Protein AF-A0A8R1IPW2-F1 (afdb_monomer_lite)

Organism: Caenorhabditis japonica (NCBI:txid281687)

Sequence (72 aa):
MAKSVSGLESHRTYVGGARTTSQVRASNANQKFAQLEAAWKSIPMTVVKTLLDSMPRRCQAVINAKGYPTTC

Secondary structure (DSSP, 8-state):
--------------------S-SS--SSHHHHHHHHHHHHHHS-HHHHHHHHHHHHHHHHHHHHTTT-----

Structure (mmCIF, N/CA/C/O backbone):
data_AF-A0A8R1IPW2-F1
#
_entry.id   AF-A0A8R1IPW2-F1
#
loop_
_atom_site.group_PDB
_atom_site.id
_atom_site.type_symbol
_atom_site.label_atom_id
_atom_site.label_alt_id
_atom_site.label_comp_id
_atom_site.label_asym_id
_atom_site.label_entity_id
_atom_site.label_seq_id
_atom_site.pdbx_PDB_ins_code
_atom_site.Cartn_x
_atom_site.Cartn_y
_atom_site.Cartn_z
_atom_site.occupancy
_atom_site.B_iso_or_equiv
_atom_site.auth_seq_id
_atom_site.auth_comp_id
_atom_site.auth_asym_id
_atom_site.auth_atom_id
_atom_site.pdbx_PDB_model_num
ATOM 1 N N . MET A 1 1 ? -20.704 -26.373 -38.746 1.00 42.41 1 MET A N 1
ATOM 2 C CA . MET A 1 1 ? -20.699 -27.080 -37.447 1.00 42.41 1 MET A CA 1
ATOM 3 C C . MET A 1 1 ? -19.304 -26.960 -36.855 1.00 42.41 1 MET A C 1
ATOM 5 O O . MET A 1 1 ? -18.414 -27.678 -37.281 1.00 42.41 1 MET A O 1
ATOM 9 N N . ALA A 1 2 ? -19.086 -26.012 -35.948 1.00 41.22 2 ALA A N 1
ATOM 10 C CA . ALA A 1 2 ? -17.824 -25.873 -35.224 1.00 41.22 2 ALA A CA 1
ATOM 11 C C . ALA A 1 2 ? -18.144 -25.931 -33.728 1.00 41.22 2 ALA A C 1
ATOM 13 O O . ALA A 1 2 ? -19.081 -25.281 -33.268 1.00 41.22 2 ALA A O 1
ATOM 14 N N . LYS A 1 3 ? -17.447 -26.824 -33.025 1.00 47.59 3 LYS A N 1
ATOM 15 C CA . LYS A 1 3 ? -17.744 -27.261 -31.659 1.00 47.59 3 LYS A CA 1
ATOM 16 C C . LYS A 1 3 ? -17.371 -26.177 -30.642 1.00 47.59 3 LYS A C 1
ATOM 18 O O . LYS A 1 3 ? -16.308 -25.574 -30.741 1.00 47.59 3 LYS A O 1
ATOM 23 N N . SER A 1 4 ? -18.254 -25.993 -29.662 1.00 44.31 4 SER A N 1
ATOM 24 C CA . SER A 1 4 ? -18.052 -25.185 -28.456 1.00 44.31 4 SER A CA 1
ATOM 25 C C . SER A 1 4 ? -16.849 -25.692 -27.658 1.00 44.31 4 SER A C 1
ATOM 27 O O . SER A 1 4 ? -16.793 -26.878 -27.334 1.00 44.31 4 SER A O 1
ATOM 29 N N . VAL A 1 5 ? -15.926 -24.800 -27.299 1.00 47.19 5 VAL A N 1
ATOM 30 C CA . VAL A 1 5 ? -14.931 -25.053 -26.248 1.00 47.19 5 VAL A CA 1
ATOM 31 C C . VAL A 1 5 ? -15.455 -24.400 -24.976 1.00 47.19 5 VAL A C 1
ATOM 33 O O . VAL A 1 5 ? -15.405 -23.185 -24.806 1.00 47.19 5 VAL A O 1
ATOM 36 N N . SER A 1 6 ? -16.029 -25.226 -24.109 1.00 46.38 6 SER A N 1
ATOM 37 C CA . SER A 1 6 ? -16.424 -24.871 -22.751 1.00 46.38 6 SER A CA 1
ATOM 38 C C . SER A 1 6 ? -15.196 -24.878 -21.847 1.00 46.38 6 SER A C 1
ATOM 40 O O . SER A 1 6 ? -14.536 -25.910 -21.731 1.00 46.38 6 SER A O 1
ATOM 42 N N . GLY A 1 7 ? -14.929 -23.761 -21.175 1.00 52.03 7 GLY A N 1
ATOM 43 C CA . GLY A 1 7 ? -13.970 -23.725 -20.072 1.00 52.03 7 GLY A CA 1
ATOM 44 C C . GLY A 1 7 ? -12.849 -22.718 -20.262 1.00 52.03 7 GLY A C 1
ATOM 45 O O . GLY A 1 7 ? -11.702 -23.090 -20.473 1.00 52.03 7 GLY A O 1
ATOM 46 N N . LEU A 1 8 ? -13.178 -21.439 -20.112 1.00 45.12 8 LEU A N 1
ATOM 47 C CA . LEU A 1 8 ? -12.269 -20.503 -19.462 1.00 45.12 8 LEU A CA 1
ATOM 48 C C . LEU A 1 8 ? -13.115 -19.376 -18.871 1.00 45.12 8 LEU A C 1
ATOM 50 O O . LEU A 1 8 ? -13.186 -18.269 -19.403 1.00 45.12 8 LEU A O 1
ATOM 54 N N . GLU A 1 9 ? -13.824 -19.683 -17.784 1.00 43.03 9 GLU A N 1
ATOM 55 C CA . GLU A 1 9 ? -14.355 -18.627 -16.932 1.00 43.03 9 GLU A CA 1
ATOM 56 C C . GLU A 1 9 ? -13.155 -17.858 -16.388 1.00 43.03 9 GLU A C 1
ATOM 58 O O . GLU A 1 9 ? -12.436 -18.295 -15.489 1.00 43.03 9 GLU A O 1
ATOM 63 N N . SER A 1 10 ? -12.891 -16.721 -17.025 1.00 42.12 10 SER A N 1
ATOM 64 C CA . SER A 1 10 ? -11.966 -15.710 -16.558 1.00 42.12 10 SER A CA 1
ATOM 65 C C . SER A 1 10 ? -12.503 -15.200 -15.224 1.00 42.12 10 SER A C 1
ATOM 67 O O . SER A 1 10 ? -13.190 -14.179 -15.174 1.00 42.12 10 SER A O 1
ATOM 69 N N . HIS A 1 11 ? -12.160 -15.894 -14.138 1.00 42.88 11 HIS A N 1
ATOM 70 C CA . HIS A 1 11 ? -12.220 -15.391 -12.772 1.00 42.88 11 HIS A CA 1
ATOM 71 C C . HIS A 1 11 ? -11.206 -14.250 -12.632 1.00 42.88 11 HIS A C 1
ATOM 73 O O . HIS A 1 11 ? -10.202 -14.321 -11.929 1.00 42.88 11 HIS A O 1
ATOM 79 N N . ARG A 1 12 ? -11.482 -13.147 -13.328 1.00 36.25 12 ARG A N 1
ATOM 80 C CA . ARG A 1 12 ? -10.943 -11.839 -13.007 1.00 36.25 12 ARG A CA 1
ATOM 81 C C . ARG A 1 12 ? -11.742 -11.372 -11.802 1.00 36.25 12 ARG A C 1
ATOM 83 O O . ARG A 1 12 ? -12.656 -10.560 -11.919 1.00 36.25 12 ARG A O 1
ATOM 90 N N . THR A 1 13 ? -11.430 -11.929 -10.635 1.00 36.97 13 THR A N 1
ATOM 91 C CA . THR A 1 13 ? -11.770 -11.252 -9.395 1.00 36.97 13 THR A CA 1
ATOM 92 C C . THR A 1 13 ? -11.003 -9.943 -9.445 1.00 36.97 13 THR A C 1
ATOM 94 O O . THR A 1 13 ? -9.777 -9.891 -9.360 1.00 36.97 13 THR A O 1
ATOM 97 N N . TYR A 1 14 ? -11.735 -8.863 -9.701 1.00 34.19 14 TYR A N 1
ATOM 98 C CA . TYR A 1 14 ? -11.256 -7.537 -9.391 1.00 34.19 14 TYR A CA 1
ATOM 99 C C . TYR A 1 14 ? -10.889 -7.582 -7.911 1.00 34.19 14 TYR A C 1
ATOM 101 O O . TYR A 1 14 ? -11.764 -7.511 -7.049 1.00 34.19 14 TYR A O 1
ATOM 109 N N . VAL A 1 15 ? -9.601 -7.699 -7.596 1.00 46.91 15 VAL A N 1
ATOM 110 C CA . VAL A 1 15 ? -9.101 -7.211 -6.316 1.00 46.91 15 VAL A CA 1
ATOM 111 C C . VAL A 1 15 ? -9.163 -5.696 -6.452 1.00 46.91 15 VAL A C 1
ATOM 113 O O . VAL A 1 15 ? -8.171 -5.022 -6.708 1.00 46.91 15 VAL A O 1
ATOM 116 N N . GLY A 1 16 ? -10.389 -5.165 -6.410 1.00 38.75 16 GLY A N 1
ATOM 117 C CA . GLY A 1 16 ? -10.612 -3.758 -6.179 1.00 38.75 16 GLY A CA 1
ATOM 118 C C . GLY A 1 16 ? -9.887 -3.469 -4.883 1.00 38.75 16 GLY A C 1
ATOM 119 O O . GLY A 1 16 ? -10.235 -4.055 -3.858 1.00 38.75 16 GLY A O 1
ATOM 120 N N . GLY A 1 17 ? -8.829 -2.657 -4.961 1.00 45.19 17 GLY A N 1
ATOM 121 C CA . GLY A 1 17 ? -8.105 -2.178 -3.794 1.00 45.19 17 GLY A CA 1
ATOM 122 C C . GLY A 1 17 ? -9.139 -1.777 -2.756 1.00 45.19 17 GLY A C 1
ATOM 123 O O . GLY A 1 17 ? -9.988 -0.920 -3.018 1.00 45.19 17 GLY A O 1
ATOM 124 N N . ALA A 1 18 ? -9.168 -2.529 -1.661 1.00 44.00 18 ALA A N 1
ATOM 125 C CA . ALA A 1 18 ? -10.281 -2.502 -0.741 1.00 44.00 18 ALA A CA 1
ATOM 126 C C . ALA A 1 18 ? -10.457 -1.063 -0.244 1.00 44.00 18 ALA A C 1
ATOM 128 O O . ALA A 1 18 ? -9.534 -0.459 0.300 1.00 44.00 18 ALA A O 1
ATOM 129 N N . ARG A 1 19 ? -11.644 -0.490 -0.464 1.00 59.56 19 ARG A N 1
ATOM 130 C CA . ARG A 1 19 ? -12.048 0.766 0.171 1.00 59.56 19 ARG A CA 1
ATOM 131 C C . ARG A 1 19 ? -12.274 0.444 1.648 1.00 59.56 19 ARG A C 1
ATOM 133 O O . ARG A 1 19 ? -13.402 0.193 2.047 1.00 59.56 19 ARG A O 1
ATOM 140 N N . THR A 1 20 ? -11.211 0.367 2.445 1.00 60.25 20 THR A N 1
ATOM 141 C CA . THR A 1 20 ? -11.290 0.075 3.885 1.00 60.25 20 THR A CA 1
ATOM 142 C C . THR A 1 20 ? -11.281 1.354 4.711 1.00 60.25 20 THR A C 1
ATOM 144 O O . THR A 1 20 ? -10.618 1.464 5.733 1.00 60.25 20 THR A O 1
ATOM 147 N N . THR A 1 21 ? -12.075 2.339 4.313 1.00 55.97 21 THR A N 1
ATOM 148 C CA . THR A 1 21 ? -12.826 3.057 5.337 1.00 55.97 21 THR A CA 1
ATOM 149 C C . THR A 1 21 ? -14.141 2.312 5.430 1.00 55.97 21 THR A C 1
ATOM 151 O O . THR A 1 21 ? -14.779 2.065 4.406 1.00 55.97 21 THR A O 1
ATOM 154 N N . SER A 1 22 ? -14.529 1.877 6.630 1.00 58.47 22 SER A N 1
ATOM 155 C CA . SER A 1 22 ? -15.900 1.428 6.875 1.00 58.47 22 SER A CA 1
ATOM 156 C C . SER A 1 22 ? -16.854 2.332 6.090 1.00 58.47 22 SER A C 1
ATOM 158 O O . SER A 1 22 ? -16.687 3.552 6.144 1.00 58.47 22 SER A O 1
ATOM 160 N N . GLN A 1 23 ? -17.832 1.782 5.356 1.00 64.44 23 GLN A N 1
ATOM 161 C CA . GLN A 1 23 ? -18.803 2.606 4.605 1.00 64.44 23 GLN A CA 1
ATOM 162 C C . GLN A 1 23 ? -19.442 3.701 5.485 1.00 64.44 23 GLN A C 1
ATOM 164 O O . GLN A 1 23 ? -19.911 4.722 4.984 1.00 64.44 23 GLN A O 1
ATOM 169 N N . VAL A 1 24 ? -19.398 3.505 6.805 1.00 76.31 24 VAL A N 1
ATOM 170 C CA . VAL A 1 24 ? -19.677 4.486 7.848 1.00 76.31 24 VAL A CA 1
ATOM 171 C C . VAL A 1 24 ? -18.618 5.595 7.886 1.00 76.31 24 VAL A C 1
ATOM 173 O O . VAL A 1 24 ? -17.486 5.401 8.336 1.00 76.31 24 VAL A O 1
ATOM 176 N N . ARG A 1 25 ? -19.026 6.802 7.486 1.00 86.00 25 ARG A N 1
ATOM 177 C CA . ARG A 1 25 ? -18.230 8.024 7.650 1.00 86.00 25 ARG A CA 1
ATOM 178 C C . ARG A 1 25 ? -18.046 8.343 9.136 1.00 86.00 25 ARG A C 1
ATOM 180 O O . ARG A 1 25 ? -19.021 8.424 9.874 1.00 86.00 25 ARG A O 1
ATOM 187 N N . ALA A 1 26 ? -16.805 8.561 9.554 1.00 88.88 26 ALA A N 1
ATOM 188 C CA . ALA A 1 26 ? -16.498 9.089 10.878 1.00 88.88 26 ALA A CA 1
ATOM 189 C C . ALA A 1 26 ? -16.875 10.577 10.992 1.00 88.88 26 ALA A C 1
ATOM 191 O O . ALA A 1 26 ? -16.557 11.373 10.103 1.00 88.88 26 ALA A O 1
ATOM 192 N N . SER A 1 27 ? -17.482 10.955 12.115 1.00 92.19 27 SER A N 1
ATOM 193 C CA . SER A 1 27 ? -17.929 12.324 12.407 1.00 92.19 27 SER A CA 1
ATOM 194 C C . SER A 1 27 ? -16.888 13.152 13.165 1.00 92.19 27 SER A C 1
ATOM 196 O O . SER A 1 27 ? -17.003 14.371 13.228 1.00 92.19 27 SER A O 1
ATOM 198 N N . ASN A 1 28 ? -15.862 12.520 13.743 1.00 94.19 28 ASN A N 1
ATOM 199 C CA . ASN A 1 28 ? -14.781 13.202 14.459 1.00 94.19 28 ASN A CA 1
ATOM 200 C C . ASN A 1 28 ? -13.416 12.518 14.256 1.00 94.19 28 ASN A C 1
ATOM 202 O O . ASN A 1 28 ? -13.320 11.433 13.677 1.00 94.19 28 ASN A O 1
ATOM 206 N N . ALA A 1 29 ? -12.348 13.174 14.722 1.00 94.94 29 ALA A N 1
ATOM 207 C CA . ALA A 1 29 ? -10.974 12.694 14.569 1.00 94.94 29 ALA A CA 1
ATOM 208 C C . ALA A 1 29 ? -10.729 11.346 15.270 1.00 94.94 29 ALA A C 1
ATOM 210 O O . ALA A 1 29 ? -10.096 10.468 14.687 1.00 94.94 29 ALA A O 1
ATOM 211 N N . ASN A 1 30 ? -11.296 11.142 16.462 1.00 95.81 30 ASN A N 1
ATOM 212 C CA . ASN A 1 30 ? -11.128 9.901 17.224 1.00 95.81 30 ASN A CA 1
ATOM 213 C C . ASN A 1 30 ? -11.758 8.711 16.492 1.00 95.81 30 ASN A C 1
ATOM 215 O O . ASN A 1 30 ? -11.159 7.645 16.393 1.00 95.81 30 ASN A O 1
ATOM 219 N N . GLN A 1 31 ? -12.937 8.913 15.901 1.00 92.62 31 GLN A N 1
ATOM 220 C CA . GLN A 1 31 ? -13.593 7.909 15.069 1.00 92.62 31 GLN A CA 1
ATOM 221 C C . GLN A 1 31 ? -12.789 7.607 13.798 1.00 92.62 31 GLN A C 1
ATOM 223 O O . GLN A 1 31 ? -12.666 6.441 13.433 1.00 92.62 31 GLN A O 1
ATOM 228 N N . LYS A 1 32 ? -12.195 8.619 13.146 1.00 9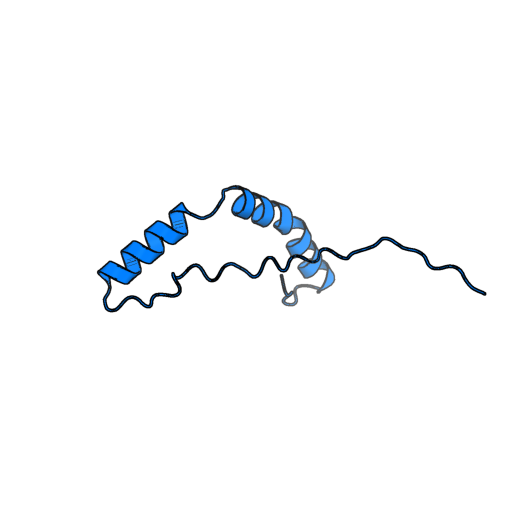1.50 32 LYS A N 1
ATOM 229 C CA . LYS A 1 32 ? -11.313 8.401 11.983 1.00 91.50 32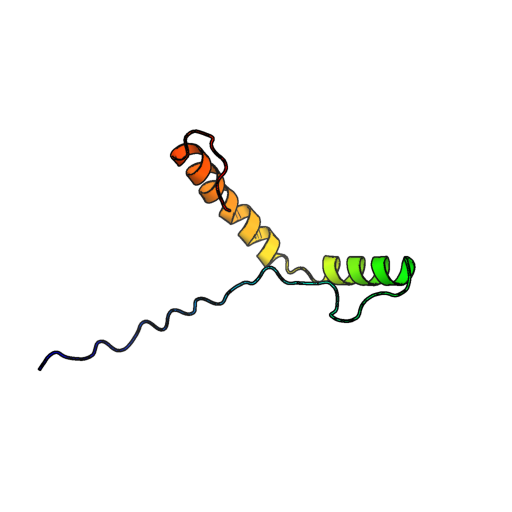 LYS A CA 1
ATOM 230 C C . LYS A 1 32 ? -10.088 7.569 12.354 1.00 91.50 32 LYS A C 1
ATOM 232 O O . LYS A 1 32 ? -9.732 6.661 11.611 1.00 91.50 32 LYS A O 1
ATOM 237 N N . PHE A 1 33 ? -9.464 7.862 13.494 1.00 92.88 33 PHE A N 1
ATOM 238 C CA . PHE A 1 33 ? -8.295 7.119 13.956 1.00 92.88 33 PHE A CA 1
ATOM 239 C C . PHE A 1 33 ? -8.646 5.671 14.310 1.00 92.88 33 PHE A C 1
ATOM 241 O O . PHE A 1 33 ? -7.981 4.759 13.832 1.00 92.88 33 PHE A O 1
ATOM 248 N N . ALA A 1 34 ? -9.737 5.446 15.049 1.00 93.00 34 ALA A N 1
ATOM 249 C CA . ALA A 1 34 ? -10.202 4.098 15.375 1.00 93.00 34 ALA A CA 1
ATOM 250 C C . ALA A 1 34 ? -10.520 3.273 14.113 1.00 93.00 34 ALA A C 1
ATOM 252 O O . ALA A 1 34 ? -10.150 2.104 14.024 1.00 93.00 34 ALA A O 1
ATOM 253 N N . GLN A 1 35 ? -11.157 3.889 13.107 1.00 91.69 35 GLN A N 1
ATOM 254 C CA . GLN A 1 35 ? -11.408 3.247 11.813 1.00 91.69 35 GLN A CA 1
ATOM 255 C C . GLN A 1 35 ? -10.108 2.915 11.071 1.00 91.69 35 GLN A C 1
ATOM 257 O O . GLN A 1 35 ? -9.991 1.817 10.531 1.00 91.69 35 GLN A O 1
ATOM 262 N N . LEU A 1 36 ? -9.132 3.829 11.057 1.00 92.31 36 LEU A N 1
ATOM 263 C CA . LEU A 1 36 ? -7.824 3.604 10.437 1.00 92.31 36 LEU A CA 1
ATOM 264 C C . LEU A 1 36 ? -7.063 2.467 11.123 1.00 92.31 36 LEU A C 1
ATOM 266 O O . LEU A 1 36 ? -6.534 1.595 10.444 1.00 92.31 36 LEU A O 1
ATOM 270 N N . GLU A 1 37 ? -7.017 2.461 12.454 1.00 94.25 37 GLU A N 1
ATOM 271 C CA . GLU A 1 37 ? -6.326 1.429 13.225 1.00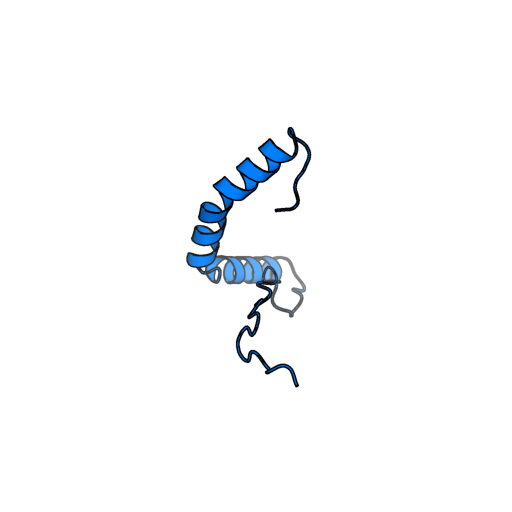 94.25 37 GLU A CA 1
ATOM 272 C C . GLU A 1 37 ? -6.958 0.051 12.991 1.00 94.25 37 GLU A C 1
ATOM 274 O O . GLU A 1 37 ? -6.247 -0.928 12.750 1.00 94.25 37 GLU A O 1
ATOM 279 N N . ALA A 1 38 ? -8.293 -0.024 12.997 1.00 91.56 38 ALA A N 1
ATOM 280 C CA . ALA A 1 38 ? -9.018 -1.251 12.689 1.00 91.56 38 ALA A CA 1
ATOM 281 C C . ALA A 1 38 ? -8.752 -1.719 11.249 1.00 91.56 38 ALA A C 1
ATOM 283 O O . ALA A 1 38 ? -8.435 -2.889 11.031 1.00 91.56 38 ALA A O 1
ATOM 284 N N . ALA A 1 39 ? -8.821 -0.805 10.275 1.00 90.19 39 ALA A N 1
ATOM 285 C CA . ALA A 1 39 ? -8.539 -1.105 8.876 1.00 90.19 39 ALA A CA 1
ATOM 286 C C . ALA A 1 39 ? -7.106 -1.613 8.694 1.00 90.19 39 ALA A C 1
ATOM 288 O O . ALA A 1 39 ? -6.914 -2.653 8.072 1.00 90.19 39 ALA A O 1
ATOM 289 N N . TRP A 1 40 ? -6.120 -0.944 9.294 1.00 92.38 40 TRP A N 1
ATOM 290 C CA . TRP A 1 40 ? -4.712 -1.327 9.242 1.00 92.38 40 TRP A CA 1
ATOM 291 C C . TRP A 1 40 ? -4.479 -2.734 9.799 1.00 92.38 40 TRP A C 1
ATOM 293 O O . TRP A 1 40 ? -3.873 -3.567 9.129 1.00 92.38 40 TRP A O 1
ATOM 303 N N . LYS A 1 41 ? -5.027 -3.035 10.984 1.00 91.88 41 LYS A N 1
ATOM 304 C CA . LYS A 1 41 ? -4.926 -4.368 11.607 1.00 91.88 41 LYS A CA 1
ATOM 305 C C . LYS A 1 41 ? -5.635 -5.461 10.805 1.00 91.88 41 LYS A C 1
ATOM 307 O O . LYS A 1 41 ? -5.253 -6.622 10.902 1.00 91.88 41 LYS A O 1
ATOM 312 N N . SER A 1 42 ? -6.659 -5.105 10.030 1.00 92.56 42 SER A N 1
ATOM 313 C CA . SER A 1 42 ? -7.421 -6.056 9.213 1.00 92.56 42 SER A CA 1
ATOM 314 C C . SER A 1 42 ? -6.743 -6.440 7.896 1.00 92.56 42 SER A C 1
ATOM 316 O O . SER A 1 42 ? -7.194 -7.388 7.255 1.00 92.56 42 SER A O 1
ATOM 318 N N . ILE A 1 43 ? -5.686 -5.730 7.472 1.00 90.88 43 ILE A N 1
ATOM 319 C CA . ILE A 1 43 ? -4.992 -6.022 6.211 1.00 90.88 43 ILE A CA 1
ATOM 320 C C . ILE A 1 43 ? -4.327 -7.401 6.323 1.00 90.88 43 ILE A C 1
ATOM 322 O O . ILE A 1 43 ? -3.417 -7.578 7.137 1.00 90.88 43 ILE A O 1
ATOM 326 N N . PRO A 1 44 ? -4.722 -8.388 5.497 1.00 94.94 44 PRO A N 1
ATOM 327 C CA . PRO A 1 44 ? -4.081 -9.692 5.521 1.00 94.94 44 PRO A CA 1
ATOM 328 C C . PRO A 1 44 ? -2.621 -9.583 5.077 1.00 94.94 44 PRO A C 1
ATOM 330 O O . PRO A 1 44 ? -2.314 -8.936 4.073 1.00 94.94 44 PRO A O 1
ATOM 333 N N . MET A 1 45 ? -1.720 -10.300 5.750 1.00 94.38 45 MET A N 1
ATOM 334 C CA . MET A 1 45 ? -0.299 -10.347 5.368 1.00 94.38 45 MET A CA 1
ATOM 335 C C . MET A 1 45 ? -0.069 -10.842 3.933 1.00 94.38 45 MET A C 1
ATOM 337 O O . MET A 1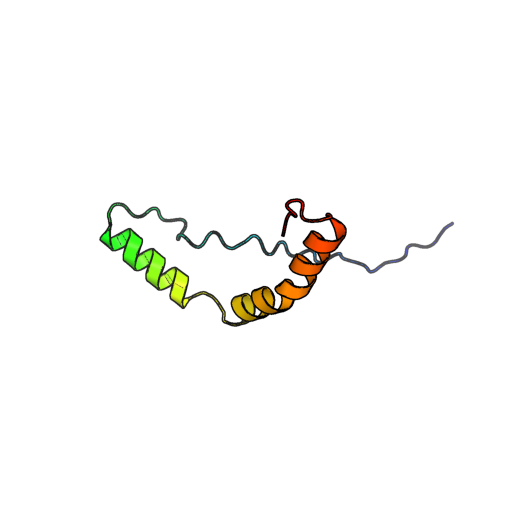 45 ? 0.938 -10.505 3.311 1.00 94.38 45 MET A O 1
ATOM 341 N N . THR A 1 46 ? -1.011 -11.605 3.378 1.00 94.94 46 THR A N 1
ATOM 342 C CA . THR A 1 46 ? -0.983 -12.036 1.976 1.00 94.94 46 THR A CA 1
ATOM 343 C C . THR A 1 46 ? -1.004 -10.856 1.009 1.00 94.94 46 THR A C 1
ATOM 345 O O . THR A 1 46 ? -0.284 -10.895 0.019 1.00 94.94 46 THR A O 1
ATOM 348 N N . VAL A 1 47 ? -1.730 -9.775 1.317 1.00 94.00 47 VAL A N 1
ATOM 349 C CA . VAL A 1 47 ? -1.759 -8.554 0.493 1.00 94.00 47 VAL A CA 1
ATOM 350 C C . VAL A 1 47 ? -0.379 -7.904 0.447 1.00 94.00 47 VAL A C 1
ATOM 352 O O . VAL A 1 47 ? 0.092 -7.534 -0.627 1.00 94.00 47 VAL A O 1
ATOM 355 N N . VAL A 1 48 ? 0.302 -7.819 1.594 1.00 93.62 48 VAL A N 1
ATOM 356 C CA . VAL A 1 48 ? 1.670 -7.283 1.679 1.00 93.62 48 VAL A CA 1
ATOM 357 C C . VAL A 1 48 ? 2.630 -8.150 0.869 1.00 93.62 48 VAL A C 1
ATOM 359 O O . VAL A 1 48 ? 3.426 -7.630 0.090 1.00 93.62 48 VAL A O 1
ATOM 362 N N . LYS A 1 49 ? 2.520 -9.475 0.997 1.00 95.12 49 LYS A N 1
ATOM 363 C CA . LYS A 1 49 ? 3.355 -10.411 0.242 1.00 95.12 49 LYS A CA 1
ATOM 364 C C . LYS A 1 49 ? 3.136 -10.279 -1.266 1.00 95.12 49 LYS A C 1
ATOM 366 O O . LYS A 1 49 ? 4.098 -10.084 -1.996 1.00 95.12 49 LYS A O 1
ATOM 371 N N . THR A 1 50 ? 1.887 -10.267 -1.727 1.00 94.19 50 THR A N 1
ATOM 372 C CA . THR A 1 50 ? 1.559 -10.067 -3.146 1.00 94.19 50 THR A CA 1
ATOM 373 C C . THR A 1 50 ? 2.049 -8.716 -3.671 1.00 94.19 50 THR A C 1
ATOM 375 O O . THR A 1 50 ? 2.498 -8.632 -4.815 1.00 94.19 50 THR A O 1
ATOM 378 N N . LEU A 1 51 ? 2.007 -7.661 -2.851 1.00 94.00 51 LEU A N 1
ATOM 379 C CA . LEU A 1 51 ? 2.558 -6.361 -3.223 1.00 94.00 51 LEU A CA 1
ATOM 380 C C . LEU A 1 51 ? 4.073 -6.441 -3.445 1.00 94.00 51 LEU A C 1
ATOM 382 O O . LEU A 1 51 ? 4.556 -5.949 -4.465 1.00 94.00 51 LEU A O 1
ATOM 386 N N . LEU A 1 52 ? 4.811 -7.094 -2.547 1.00 95.31 52 LEU A N 1
ATOM 387 C CA . LEU A 1 52 ? 6.253 -7.306 -2.703 1.00 95.31 52 LEU A CA 1
ATOM 388 C C . LEU A 1 52 ? 6.566 -8.171 -3.930 1.00 95.31 52 LEU A C 1
ATOM 390 O O . LEU A 1 52 ? 7.394 -7.785 -4.753 1.00 95.31 52 LEU A O 1
ATOM 394 N N . ASP A 1 53 ? 5.833 -9.268 -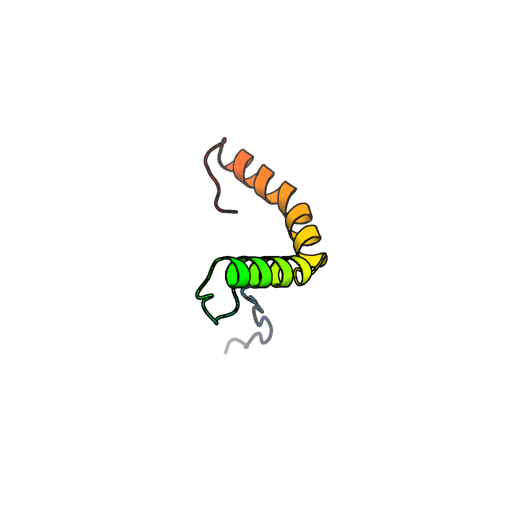4.117 1.00 95.69 53 ASP A N 1
ATOM 395 C CA . ASP A 1 53 ? 5.983 -10.164 -5.269 1.00 95.69 53 ASP A CA 1
ATOM 396 C C . ASP A 1 53 ? 5.668 -9.455 -6.604 1.00 95.69 53 ASP A C 1
ATOM 398 O O . ASP A 1 53 ? 6.145 -9.851 -7.668 1.00 95.69 53 ASP A O 1
ATOM 402 N N . SER A 1 54 ? 4.886 -8.367 -6.578 1.00 94.19 54 SER A N 1
ATOM 403 C CA . SER A 1 54 ? 4.597 -7.547 -7.761 1.00 94.19 54 SER A CA 1
ATOM 404 C C . SER A 1 54 ? 5.737 -6.600 -8.161 1.00 94.19 54 SER A C 1
ATOM 406 O O . SER A 1 54 ? 5.770 -6.147 -9.310 1.00 94.19 54 SER A O 1
ATOM 408 N N . MET A 1 55 ? 6.682 -6.309 -7.260 1.00 95.31 55 MET A N 1
ATOM 409 C CA . MET A 1 55 ? 7.725 -5.301 -7.483 1.00 95.31 55 MET A CA 1
ATOM 410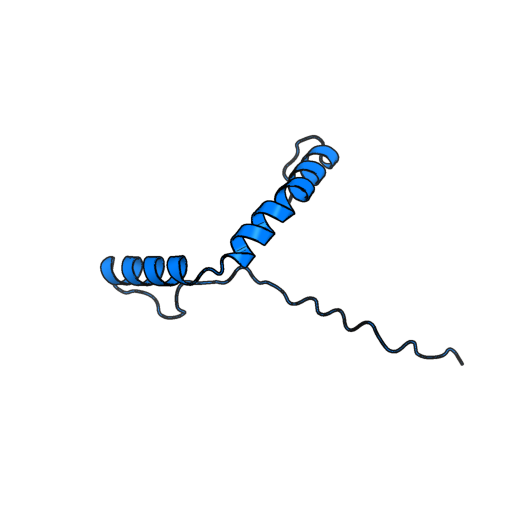 C C . MET A 1 55 ? 8.602 -5.574 -8.711 1.00 95.31 55 MET A C 1
ATOM 412 O O . MET A 1 55 ? 8.774 -4.644 -9.501 1.00 95.31 55 MET A O 1
ATOM 416 N N . PRO A 1 56 ? 9.084 -6.808 -8.972 1.00 95.81 56 PRO A N 1
ATOM 417 C CA . PRO A 1 56 ? 9.872 -7.084 -10.172 1.00 95.81 56 PRO A CA 1
ATOM 418 C C . PRO A 1 56 ? 9.126 -6.746 -11.467 1.00 95.81 56 PRO A C 1
ATOM 420 O O . PRO A 1 56 ? 9.710 -6.178 -12.388 1.00 95.81 56 PRO A O 1
ATOM 423 N N . ARG A 1 57 ? 7.812 -7.012 -11.526 1.00 95.12 57 ARG A N 1
ATOM 424 C CA . ARG A 1 57 ? 6.988 -6.678 -12.699 1.00 95.12 57 ARG A CA 1
ATOM 425 C C . ARG A 1 57 ? 6.878 -5.170 -12.906 1.00 95.12 57 ARG A C 1
ATOM 427 O O . ARG A 1 57 ? 6.980 -4.710 -14.038 1.00 95.12 57 ARG A O 1
ATOM 434 N N . ARG A 1 58 ? 6.708 -4.400 -11.826 1.00 94.69 58 ARG A N 1
ATOM 435 C CA . ARG A 1 58 ? 6.644 -2.928 -11.882 1.00 94.69 58 ARG A CA 1
ATOM 436 C C . ARG A 1 58 ? 7.976 -2.334 -12.336 1.00 94.69 58 ARG A C 1
ATOM 438 O O . ARG A 1 58 ? 7.990 -1.460 -13.196 1.00 94.69 58 ARG A O 1
ATOM 445 N N . CYS A 1 59 ? 9.091 -2.858 -11.831 1.00 94.69 59 CYS A N 1
ATOM 446 C CA . CYS A 1 59 ? 10.424 -2.461 -12.283 1.00 94.69 59 CYS A CA 1
ATOM 447 C C . CYS A 1 59 ? 10.628 -2.774 -13.772 1.00 94.69 59 CYS A C 1
ATOM 449 O O . CYS A 1 59 ? 11.069 -1.908 -14.525 1.00 94.69 59 CYS A O 1
ATOM 451 N N . GLN A 1 60 ? 10.237 -3.970 -14.224 1.00 95.00 60 GLN A N 1
ATOM 452 C CA . GLN A 1 60 ? 10.336 -4.337 -15.636 1.00 95.00 60 GLN A CA 1
ATOM 453 C C . GLN A 1 60 ? 9.468 -3.445 -16.530 1.00 95.00 60 GLN A C 1
ATOM 455 O O . GLN A 1 60 ? 9.888 -3.067 -17.621 1.00 95.00 60 GLN A O 1
ATOM 460 N N . ALA A 1 61 ? 8.276 -3.069 -16.064 1.00 95.31 61 ALA A N 1
ATOM 461 C CA . ALA A 1 61 ? 7.414 -2.144 -16.784 1.00 95.31 61 ALA A CA 1
ATOM 462 C C . ALA A 1 61 ? 8.101 -0.784 -16.982 1.00 95.31 61 ALA A C 1
ATOM 464 O O . ALA A 1 61 ? 8.098 -0.269 -18.096 1.00 95.31 61 ALA A O 1
ATOM 465 N N . VAL A 1 62 ? 8.743 -0.233 -15.944 1.00 95.56 62 VAL A N 1
ATOM 466 C CA . VAL A 1 62 ? 9.492 1.035 -16.038 1.00 95.56 62 VAL A CA 1
ATOM 467 C C . VAL A 1 62 ? 10.667 0.926 -17.013 1.00 95.56 62 VAL A C 1
ATOM 469 O O . VAL A 1 62 ? 10.886 1.844 -17.803 1.00 95.56 62 VAL A O 1
ATOM 472 N N . ILE A 1 63 ? 11.388 -0.201 -17.013 1.00 96.56 63 ILE A N 1
ATOM 473 C CA . ILE A 1 63 ? 12.471 -0.460 -17.977 1.00 96.56 63 ILE A CA 1
ATOM 474 C C . ILE A 1 63 ? 11.923 -0.444 -19.408 1.00 96.56 63 ILE A C 1
ATOM 476 O O . ILE A 1 63 ? 12.443 0.268 -20.266 1.00 96.56 63 ILE A O 1
ATOM 480 N N . ASN A 1 64 ? 10.837 -1.177 -19.658 1.00 95.62 64 ASN A N 1
ATOM 481 C CA . ASN A 1 64 ? 10.202 -1.241 -20.976 1.00 95.62 64 ASN A CA 1
ATOM 482 C C . ASN A 1 64 ? 9.662 0.129 -21.412 1.00 95.62 64 ASN A C 1
ATOM 484 O O . ASN A 1 64 ? 9.744 0.491 -22.585 1.00 95.62 64 ASN A O 1
ATOM 488 N N . ALA A 1 65 ? 9.160 0.910 -20.457 1.00 95.81 65 ALA A N 1
ATOM 489 C CA . ALA A 1 65 ? 8.709 2.277 -20.657 1.00 95.81 65 ALA A CA 1
ATOM 490 C C . ALA A 1 65 ? 9.863 3.289 -20.720 1.00 95.81 65 ALA A C 1
ATOM 492 O O . ALA A 1 65 ? 9.599 4.482 -20.711 1.00 95.81 65 ALA A O 1
ATOM 493 N N . LYS A 1 66 ? 11.134 2.866 -20.773 1.00 95.88 66 LYS A N 1
ATOM 494 C CA . LYS A 1 66 ? 12.306 3.760 -20.848 1.00 95.88 66 LYS A CA 1
ATOM 495 C C . LYS A 1 66 ? 12.318 4.840 -19.755 1.00 95.88 66 LYS A C 1
ATOM 497 O O . LYS A 1 66 ? 12.714 5.975 -19.998 1.00 95.88 66 LYS A O 1
ATOM 502 N N . GLY A 1 67 ? 11.860 4.486 -18.555 1.00 91.12 67 GLY A N 1
ATOM 503 C CA . GLY A 1 67 ? 11.787 5.398 -17.414 1.00 91.12 67 GLY A CA 1
ATOM 504 C C . GLY A 1 67 ? 10.520 6.255 -17.343 1.00 91.12 67 GLY A C 1
ATOM 505 O O . GLY A 1 67 ? 10.360 6.991 -16.372 1.00 91.12 67 GLY A O 1
ATOM 506 N N . TYR A 1 68 ? 9.599 6.160 -18.308 1.00 94.62 68 TYR A N 1
ATOM 507 C CA . TYR A 1 68 ? 8.304 6.832 -18.205 1.00 94.62 68 TYR A CA 1
ATOM 508 C C . TYR A 1 68 ? 7.403 6.176 -17.141 1.00 94.62 68 TYR A C 1
ATOM 510 O O . TYR A 1 68 ? 7.551 4.983 -16.844 1.00 94.62 68 TYR A O 1
ATOM 518 N N . PRO A 1 69 ? 6.450 6.935 -16.561 1.00 93.69 69 PRO A N 1
ATOM 519 C CA . PRO A 1 69 ? 5.494 6.397 -15.602 1.00 93.69 69 PRO A CA 1
ATOM 520 C C . PRO A 1 69 ? 4.735 5.195 -16.168 1.00 93.69 69 PRO A C 1
ATOM 522 O O . PRO A 1 69 ? 4.263 5.218 -17.304 1.00 93.69 69 PRO A O 1
ATOM 525 N N . THR A 1 70 ? 4.577 4.158 -15.349 1.00 91.25 70 THR A N 1
ATOM 526 C CA . THR A 1 70 ? 3.779 2.976 -15.682 1.00 91.25 70 THR A CA 1
ATOM 527 C C . THR A 1 70 ? 2.619 2.844 -14.710 1.00 91.25 70 THR A C 1
ATOM 529 O O . THR A 1 70 ? 2.754 3.139 -13.522 1.00 91.25 70 THR A O 1
ATOM 532 N N . THR A 1 71 ? 1.457 2.426 -15.209 1.00 80.81 71 THR A N 1
ATOM 533 C CA . THR A 1 71 ? 0.321 2.088 -14.351 1.00 80.81 71 THR A CA 1
ATOM 534 C C . THR A 1 71 ? 0.599 0.729 -13.725 1.00 80.81 71 THR A C 1
ATOM 536 O O . THR A 1 71 ? 0.638 -0.283 -14.426 1.00 80.81 71 THR A O 1
ATOM 539 N N . CYS A 1 72 ? 0.877 0.744 -12.427 1.00 58.91 72 CYS A N 1
ATOM 540 C CA . CYS A 1 72 ? 1.061 -0.440 -11.601 1.00 58.91 72 CYS A CA 1
ATOM 541 C C . CYS A 1 72 ? -0.255 -1.149 -11.283 1.00 58.91 72 CYS A C 1
ATOM 543 O O . CYS A 1 72 ? -1.275 -0.440 -11.133 1.00 58.91 72 CYS A O 1
#

InterPro domains:
  IPR036397 Ribonuclease H superfamily [G3DSA:3.30.420.10] (15-69)

Radius of gyration: 19.67 Å; chains: 1; bounding box: 33×40×55 Å

Foldseek 3Di:
DDDDDPDDPPPPPPPPVDPQQDPDDDPDPVSVVVSVVVSVVPDDVVVVVVVVVCVVVCVVQCVVVVNDDDDD

pLDDT: mean 77.74, std 22.27, range [34.19, 96.56]